Protein AF-A0A367LVK3-F1 (afdb_monomer_lite)

Foldseek 3Di:
DKKWKKWWFDLVCLVLDDDWDFDPDDPPGSAWIWDADPVNIIMIMTDTDDDDDPPDRDDDPVNVVVSLVVVCVVRVVSVVTDTPDMTMDDDDDDPDPDDDDDDD

InterPro domains:
  IPR006076 FAD dependent oxidoreductase [PF01266] (1-93)
  IPR052745 Glycerol 3-phosphate Oxidase/Oxidoreductase [PTHR42720] (1-102)

Sequence (104 aa):
PRKGQFVVFDKAAAALLRHILLPVPNERTKGVVFTRTVFGNLLAGPTAEEQDDREQARVDSDTLQRLIDAAVERIPGLRGMPVTATYAGLRPASEKKEYRIRQV

Structure (mmCIF, N/CA/C/O backbone):
data_AF-A0A367LVK3-F1
#
_entry.id   AF-A0A367LVK3-F1
#
loop_
_atom_site.group_PDB
_atom_site.id
_atom_site.type_symbol
_atom_site.label_atom_id
_atom_site.label_alt_id
_atom_site.label_comp_id
_atom_site.label_asym_id
_atom_site.label_entity_id
_atom_site.label_seq_id
_atom_site.pdbx_PDB_ins_code
_atom_site.Cartn_x
_atom_site.Cartn_y
_atom_site.Cartn_z
_atom_site.occupancy
_atom_site.B_iso_or_equiv
_atom_site.auth_seq_id
_atom_site.auth_comp_id
_atom_site.auth_asym_id
_atom_site.auth_atom_id
_atom_site.pdbx_PDB_model_num
ATOM 1 N N . PRO A 1 1 ? 12.671 -4.520 -11.438 1.00 91.94 1 PRO A N 1
ATOM 2 C CA . PRO A 1 1 ? 11.193 -4.354 -11.466 1.00 91.94 1 PRO A CA 1
ATOM 3 C C . PRO A 1 1 ? 10.748 -3.441 -10.329 1.00 91.94 1 PRO A C 1
ATOM 5 O O . PRO A 1 1 ? 11.471 -3.326 -9.344 1.00 91.94 1 PRO A O 1
ATOM 8 N N . ARG A 1 2 ? 9.560 -2.834 -10.435 1.00 92.19 2 ARG A N 1
ATOM 9 C CA . ARG A 1 2 ? 9.089 -1.919 -9.389 1.00 92.19 2 ARG A CA 1
ATOM 10 C C . ARG A 1 2 ? 8.212 -2.665 -8.388 1.00 92.19 2 ARG A C 1
ATOM 12 O O . ARG A 1 2 ? 7.094 -3.066 -8.728 1.00 92.19 2 ARG A O 1
ATOM 19 N N . LYS A 1 3 ? 8.722 -2.864 -7.173 1.00 95.38 3 LYS A N 1
ATOM 20 C CA . LYS A 1 3 ? 8.017 -3.494 -6.052 1.00 95.38 3 LYS A CA 1
ATOM 21 C C . LYS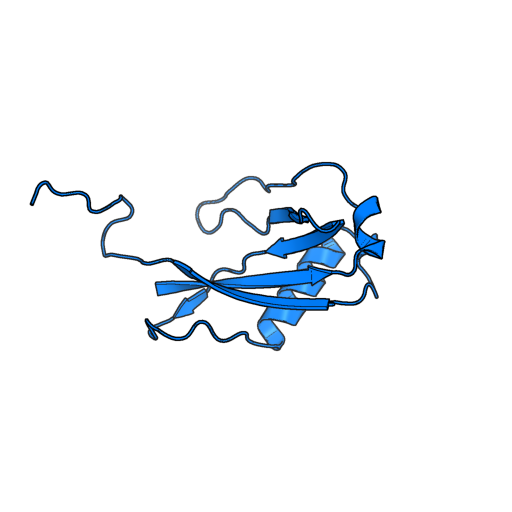 A 1 3 ? 7.057 -2.492 -5.409 1.00 95.38 3 LYS A C 1
ATOM 23 O O . LYS A 1 3 ? 7.368 -1.309 -5.261 1.00 95.38 3 LYS A O 1
ATOM 28 N N . GLY A 1 4 ? 5.878 -2.975 -5.034 1.00 96.44 4 GLY A N 1
ATOM 29 C CA . GLY A 1 4 ? 4.926 -2.234 -4.220 1.00 96.44 4 GLY A CA 1
ATOM 30 C C . GLY A 1 4 ? 4.368 -3.097 -3.098 1.00 96.44 4 GLY A C 1
ATOM 31 O O . GLY A 1 4 ? 3.753 -4.125 -3.374 1.00 96.44 4 GLY A O 1
ATOM 32 N N . GLN A 1 5 ? 4.576 -2.670 -1.855 1.00 98.12 5 GLN A N 1
ATOM 33 C CA . GLN A 1 5 ? 4.079 -3.326 -0.646 1.00 98.12 5 GLN A CA 1
ATOM 34 C C . GLN A 1 5 ? 2.762 -2.702 -0.186 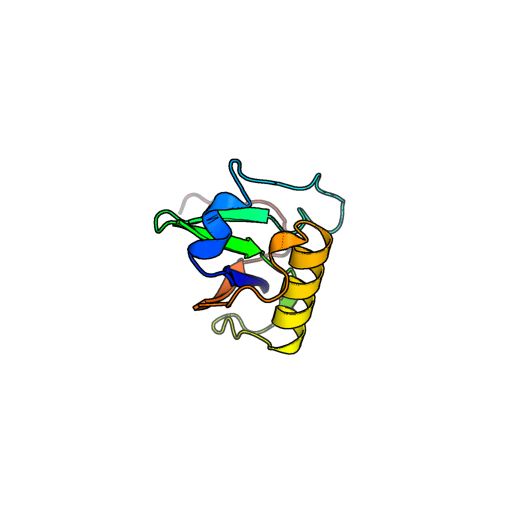1.00 98.12 5 GLN A C 1
ATOM 36 O O . GLN A 1 5 ? 2.543 -1.504 -0.360 1.00 98.12 5 GLN A O 1
ATOM 41 N N . PHE A 1 6 ? 1.908 -3.511 0.426 1.00 98.44 6 PHE A N 1
ATOM 42 C CA . PHE A 1 6 ? 0.572 -3.149 0.873 1.00 98.44 6 PHE A CA 1
ATOM 43 C C . PHE A 1 6 ? 0.336 -3.591 2.315 1.00 98.44 6 PHE A C 1
ATOM 45 O O . PHE A 1 6 ? 0.839 -4.628 2.755 1.00 98.44 6 PHE A O 1
ATOM 52 N N . VAL A 1 7 ? -0.497 -2.821 3.009 1.00 98.50 7 VAL A N 1
ATOM 53 C CA . VAL A 1 7 ? -0.978 -3.100 4.363 1.00 98.50 7 VAL A CA 1
ATOM 54 C C . VAL A 1 7 ? -2.497 -3.216 4.329 1.00 98.50 7 VAL A C 1
ATOM 56 O O . VAL A 1 7 ? -3.181 -2.358 3.768 1.00 98.50 7 VAL A O 1
ATOM 59 N N . VAL A 1 8 ? -3.023 -4.276 4.939 1.00 98.50 8 VAL A N 1
ATOM 60 C CA . VAL A 1 8 ? -4.458 -4.515 5.104 1.00 98.50 8 VAL A CA 1
ATOM 61 C C . VAL A 1 8 ? -4.799 -4.367 6.580 1.00 98.50 8 VAL A C 1
ATOM 63 O O . VAL A 1 8 ? -4.431 -5.211 7.395 1.00 98.50 8 VAL A O 1
ATOM 66 N N . PHE A 1 9 ? -5.498 -3.291 6.922 1.00 98.62 9 PHE A N 1
ATOM 67 C CA . PHE A 1 9 ? -6.029 -3.064 8.261 1.00 98.62 9 PHE A CA 1
ATOM 68 C C . PHE A 1 9 ? -7.281 -3.911 8.508 1.00 98.62 9 PHE A C 1
ATOM 70 O O . PHE A 1 9 ? -7.983 -4.310 7.572 1.00 98.62 9 PHE A O 1
ATOM 77 N N . ASP A 1 10 ? -7.574 -4.163 9.779 1.00 98.31 10 ASP A N 1
ATOM 78 C CA . ASP A 1 10 ? -8.753 -4.902 10.214 1.00 98.31 10 ASP A CA 1
ATOM 79 C C . ASP A 1 10 ? -10.069 -4.304 9.679 1.00 98.31 10 ASP A C 1
ATOM 81 O O . ASP A 1 10 ? -10.159 -3.124 9.327 1.00 98.31 10 ASP A O 1
ATOM 85 N N . LYS A 1 11 ? -11.122 -5.124 9.620 1.00 97.75 11 LYS A N 1
ATOM 86 C CA . LYS A 1 11 ? -12.457 -4.705 9.170 1.00 97.75 11 LYS A CA 1
ATOM 87 C C . LYS A 1 11 ? -13.060 -3.601 10.040 1.00 97.75 11 LYS A C 1
ATOM 89 O O . LYS A 1 11 ? -13.866 -2.821 9.540 1.00 97.75 11 LYS A O 1
ATOM 94 N N . ALA A 1 12 ? -12.644 -3.467 11.300 1.00 97.50 12 ALA A N 1
ATOM 95 C CA . ALA A 1 12 ? -13.012 -2.329 12.142 1.00 97.50 12 ALA A CA 1
ATOM 96 C C . ALA A 1 12 ? -12.623 -0.972 11.514 1.00 97.50 12 ALA A C 1
ATOM 98 O O . ALA A 1 12 ? -13.294 0.036 11.739 1.00 97.50 12 ALA A O 1
ATOM 99 N N . ALA A 1 13 ? -11.605 -0.942 10.645 1.00 97.62 13 ALA A N 1
ATOM 100 C CA . ALA A 1 13 ? -11.189 0.250 9.911 1.00 97.62 13 ALA A CA 1
ATOM 101 C C . ALA A 1 13 ? -12.137 0.646 8.765 1.00 97.62 13 ALA A C 1
ATOM 103 O O . ALA A 1 13 ? -12.030 1.754 8.241 1.00 97.62 13 ALA A O 1
ATOM 104 N N . ALA A 1 14 ? -13.067 -0.224 8.349 1.00 95.75 14 ALA A N 1
ATOM 105 C CA . ALA A 1 14 ? -13.920 -0.004 7.176 1.00 95.75 14 ALA A CA 1
ATOM 106 C C . ALA A 1 14 ? -14.744 1.284 7.252 1.00 95.75 14 ALA A C 1
ATOM 108 O O . ALA A 1 14 ? -15.028 1.913 6.231 1.00 95.75 14 ALA A O 1
ATOM 109 N N . ALA A 1 15 ? -15.161 1.663 8.462 1.00 96.19 15 ALA A N 1
ATOM 110 C CA . ALA A 1 15 ? -15.979 2.846 8.696 1.00 96.19 15 ALA A CA 1
ATOM 111 C C . ALA A 1 15 ? -15.204 4.157 8.483 1.00 96.19 15 ALA A C 1
ATOM 113 O O . ALA A 1 15 ? -15.822 5.190 8.229 1.00 96.19 15 ALA A O 1
ATOM 114 N N . LEU A 1 16 ? -13.866 4.113 8.531 1.00 96.75 16 LEU A N 1
ATOM 115 C CA . LEU A 1 16 ? -12.998 5.279 8.351 1.00 96.75 16 LEU A CA 1
ATOM 116 C C . LEU A 1 16 ? -12.950 5.765 6.898 1.00 96.75 16 LEU A C 1
ATOM 118 O O . LEU A 1 16 ? -12.491 6.875 6.641 1.00 96.75 16 LEU A O 1
ATOM 122 N N . LEU A 1 17 ? -13.412 4.949 5.942 1.00 94.06 17 LEU A N 1
ATOM 123 C CA . LEU A 1 17 ? -13.326 5.264 4.525 1.00 94.06 17 LEU A CA 1
ATOM 124 C C . LEU A 1 17 ? -14.581 4.847 3.752 1.00 94.06 17 LEU A C 1
ATOM 126 O O . LEU A 1 17 ? -14.946 3.674 3.701 1.00 94.06 17 LEU A O 1
ATOM 130 N N . ARG A 1 18 ? -15.230 5.814 3.090 1.00 93.06 18 ARG A N 1
ATOM 131 C CA . ARG A 1 18 ? -16.423 5.572 2.252 1.00 93.06 18 ARG A CA 1
ATOM 132 C C . ARG A 1 18 ? -16.123 5.501 0.755 1.00 93.06 18 ARG A C 1
ATOM 134 O O . ARG A 1 18 ? -16.846 4.816 0.035 1.00 93.06 18 ARG A O 1
ATOM 141 N N . HIS A 1 19 ? -15.054 6.156 0.311 1.00 95.19 19 HIS A N 1
ATOM 142 C CA . HIS A 1 19 ? -14.654 6.264 -1.092 1.00 95.19 19 HIS A CA 1
ATOM 143 C C . HIS A 1 19 ? -13.190 5.878 -1.264 1.00 95.19 19 HIS A C 1
ATOM 145 O O . HIS A 1 19 ? -12.409 5.967 -0.322 1.00 95.19 19 HIS A O 1
ATOM 151 N N . ILE A 1 20 ? -12.810 5.478 -2.474 1.00 96.06 20 ILE A N 1
ATOM 152 C CA . ILE A 1 20 ? -11.401 5.272 -2.804 1.00 96.06 20 ILE A CA 1
ATOM 153 C C . ILE A 1 20 ? -10.704 6.633 -2.789 1.00 96.06 20 ILE A C 1
ATOM 155 O O . ILE A 1 20 ? -11.152 7.557 -3.466 1.00 96.06 20 ILE A O 1
ATOM 159 N N . LEU A 1 21 ? -9.608 6.753 -2.041 1.00 93.81 21 LEU A N 1
ATOM 160 C CA . LEU A 1 21 ? -8.772 7.950 -2.047 1.00 93.81 21 LEU A CA 1
ATOM 161 C C . LEU A 1 21 ? -7.542 7.684 -2.903 1.00 93.81 21 LEU A C 1
ATOM 163 O O . LEU A 1 21 ? -6.681 6.880 -2.537 1.00 93.81 21 LEU A O 1
ATOM 167 N N . LEU A 1 22 ? -7.469 8.375 -4.038 1.00 92.94 22 LEU A N 1
ATOM 168 C CA . LEU A 1 22 ? -6.266 8.459 -4.854 1.00 92.94 22 LEU A CA 1
ATOM 169 C C . LEU A 1 22 ? -5.675 9.858 -4.680 1.00 92.94 22 LEU A C 1
ATOM 171 O O . LEU A 1 22 ? -6.335 10.835 -5.041 1.00 92.94 22 LEU A O 1
ATOM 175 N N . PRO A 1 23 ? -4.459 9.984 -4.131 1.00 86.25 23 PRO A N 1
ATOM 176 C CA . PRO A 1 23 ? -3.799 11.274 -4.073 1.00 86.25 23 PRO A CA 1
ATOM 177 C C . PRO A 1 23 ? -3.442 11.753 -5.484 1.00 86.25 23 PRO A C 1
ATOM 179 O O . PRO A 1 23 ? -3.266 10.959 -6.413 1.00 86.25 23 PRO A O 1
ATOM 182 N N . VAL A 1 24 ? -3.331 13.072 -5.638 1.00 87.12 24 VAL A N 1
ATOM 183 C CA . VAL A 1 24 ? -2.919 13.679 -6.906 1.00 87.12 24 VAL A CA 1
ATOM 184 C C . VAL A 1 24 ? -1.504 13.188 -7.240 1.00 87.12 24 VAL A C 1
ATOM 186 O O . VAL A 1 24 ? -0.604 13.328 -6.406 1.00 87.12 24 VAL A O 1
ATOM 189 N N . PRO A 1 25 ? -1.288 12.584 -8.421 1.00 81.75 25 PRO A N 1
ATOM 190 C CA . PRO A 1 25 ? 0.023 12.082 -8.796 1.00 81.75 25 PRO A CA 1
ATOM 191 C C . PRO A 1 25 ? 1.018 13.232 -8.962 1.00 81.75 25 PRO A C 1
ATOM 193 O O . PRO A 1 25 ? 0.673 14.302 -9.457 1.00 81.75 25 PRO A O 1
ATOM 196 N N . ASN A 1 26 ? 2.272 12.981 -8.599 1.00 78.88 26 ASN A N 1
ATOM 197 C CA . ASN A 1 26 ? 3.404 13.831 -8.959 1.00 78.88 26 ASN A CA 1
ATOM 198 C C . ASN A 1 26 ? 4.362 13.066 -9.886 1.00 78.88 26 ASN A C 1
ATOM 200 O O . ASN A 1 26 ? 4.149 11.888 -10.185 1.00 78.88 26 ASN A O 1
ATOM 204 N N . GLU A 1 27 ? 5.436 13.721 -10.332 1.00 70.50 27 GLU A N 1
ATOM 205 C CA . GLU A 1 27 ? 6.413 13.130 -11.259 1.00 70.50 27 GLU A CA 1
ATOM 206 C C . GLU A 1 27 ? 7.033 11.814 -10.757 1.00 70.50 27 GLU A C 1
ATOM 208 O O . GLU A 1 27 ? 7.427 10.965 -11.557 1.00 70.50 27 GLU A O 1
ATOM 213 N N . ARG A 1 28 ? 7.115 11.622 -9.433 1.00 66.25 28 ARG A N 1
ATOM 214 C CA . ARG A 1 28 ? 7.787 10.476 -8.802 1.00 66.25 28 ARG A CA 1
ATOM 215 C C . ARG A 1 28 ? 6.821 9.339 -8.462 1.00 66.25 28 ARG A C 1
ATOM 217 O O . ARG A 1 28 ? 7.183 8.158 -8.553 1.00 66.25 28 ARG A O 1
ATOM 224 N N . THR A 1 29 ? 5.595 9.658 -8.050 1.00 70.31 29 THR A N 1
ATOM 225 C CA . THR A 1 29 ? 4.636 8.663 -7.562 1.00 70.31 29 THR A CA 1
ATOM 226 C C . THR A 1 29 ? 3.178 9.084 -7.743 1.00 70.31 29 THR A C 1
ATOM 228 O O . THR A 1 29 ? 2.823 10.254 -7.635 1.00 70.31 29 THR A O 1
ATOM 231 N N . LYS A 1 30 ? 2.310 8.084 -7.949 1.00 73.62 30 LYS A N 1
ATOM 232 C CA . LYS A 1 30 ? 0.851 8.234 -7.839 1.00 73.62 30 LYS A CA 1
ATOM 233 C C . LYS A 1 30 ? 0.368 8.287 -6.381 1.00 73.62 30 LYS A C 1
ATOM 235 O O . LYS A 1 30 ? -0.820 8.449 -6.159 1.00 73.62 30 LYS A O 1
ATOM 240 N N . GLY A 1 31 ? 1.281 8.140 -5.416 1.00 84.44 31 GLY A N 1
ATOM 241 C CA . GLY A 1 31 ? 1.020 8.122 -3.979 1.00 84.44 31 GLY A CA 1
ATOM 242 C C . GLY A 1 31 ? 0.379 6.826 -3.474 1.00 84.44 31 GLY A C 1
ATOM 243 O O . GLY A 1 31 ? 0.206 5.860 -4.218 1.00 84.44 31 GLY A O 1
ATOM 244 N N . VAL A 1 32 ? 0.073 6.812 -2.175 1.00 92.69 32 VAL A N 1
ATOM 245 C CA . VAL A 1 32 ? -0.585 5.694 -1.486 1.00 92.69 32 VAL A CA 1
ATOM 246 C C . VAL A 1 32 ? -2.087 5.785 -1.728 1.00 92.69 32 VAL A C 1
ATOM 248 O O . VAL A 1 32 ? -2.704 6.795 -1.396 1.00 92.69 32 VAL A O 1
ATOM 251 N N . VAL A 1 33 ? -2.668 4.733 -2.301 1.00 95.38 33 VAL A N 1
ATOM 252 C CA . VAL A 1 33 ? -4.116 4.593 -2.461 1.00 95.38 33 VAL A CA 1
ATOM 253 C C . VAL A 1 33 ? -4.700 4.020 -1.177 1.00 95.38 33 VAL A C 1
ATOM 255 O O . VAL A 1 33 ? -4.147 3.082 -0.597 1.00 95.38 33 VAL A O 1
ATOM 258 N N . PHE A 1 34 ? -5.845 4.560 -0.768 1.00 97.25 34 PHE A N 1
ATOM 259 C CA . PHE A 1 34 ? -6.654 4.018 0.319 1.00 97.25 34 PHE A CA 1
ATOM 260 C C . PHE A 1 34 ? -7.974 3.527 -0.252 1.00 97.25 34 PHE A C 1
ATOM 262 O O . PHE A 1 34 ? -8.659 4.256 -0.970 1.00 97.25 34 PHE A O 1
ATOM 269 N N . THR A 1 35 ? -8.338 2.285 0.042 1.00 97.69 35 THR A N 1
ATOM 270 C CA . THR A 1 35 ? -9.589 1.700 -0.447 1.00 97.69 35 THR A CA 1
ATOM 271 C C . THR A 1 35 ? -10.120 0.654 0.515 1.00 97.69 35 THR A C 1
ATOM 273 O O . THR A 1 35 ? -9.376 0.114 1.329 1.00 97.69 35 THR A O 1
ATOM 276 N N . ARG A 1 36 ? -11.404 0.322 0.391 1.00 97.56 36 ARG A N 1
ATOM 277 C CA . ARG A 1 36 ? -11.949 -0.877 1.024 1.00 97.56 36 ARG A CA 1
ATOM 278 C C . ARG A 1 36 ? -11.749 -2.082 0.118 1.00 97.56 36 ARG A C 1
ATOM 280 O O . ARG A 1 36 ? -11.957 -1.994 -1.091 1.00 97.56 36 ARG A O 1
ATOM 287 N N . THR A 1 37 ? -11.359 -3.206 0.702 1.00 96.50 37 THR A N 1
ATOM 288 C CA . THR A 1 37 ? -11.386 -4.491 0.001 1.00 96.50 37 THR A CA 1
ATOM 289 C C . THR A 1 37 ? -12.826 -4.994 -0.098 1.00 96.50 37 THR A C 1
ATOM 291 O O . THR A 1 37 ? -13.704 -4.563 0.652 1.00 96.50 37 THR A O 1
ATOM 294 N N . VAL A 1 38 ? -13.071 -5.965 -0.981 1.00 96.19 38 VAL A N 1
ATOM 295 C CA . VAL A 1 38 ? -14.380 -6.638 -1.093 1.00 96.19 38 VAL A CA 1
ATOM 296 C C . VAL A 1 38 ? -14.807 -7.350 0.198 1.00 96.19 38 VAL A C 1
ATOM 298 O O . VAL A 1 38 ? -15.991 -7.577 0.410 1.00 96.19 38 VAL A O 1
ATOM 301 N N . PHE A 1 39 ? -13.858 -7.661 1.088 1.00 95.94 39 PHE A N 1
ATOM 302 C CA . PHE A 1 39 ? -14.111 -8.299 2.384 1.00 95.94 39 PHE A CA 1
ATOM 303 C C . PHE A 1 39 ? -14.350 -7.302 3.527 1.00 95.94 39 PHE A C 1
ATOM 305 O O . PHE A 1 39 ? -14.562 -7.722 4.667 1.00 95.94 39 PHE A O 1
ATOM 312 N N . GLY A 1 40 ? -14.314 -5.998 3.236 1.00 95.31 40 GLY A N 1
ATOM 313 C CA . GLY A 1 40 ? -14.548 -4.935 4.209 1.00 95.31 40 GLY A CA 1
ATOM 314 C C . GLY A 1 40 ? -13.312 -4.500 4.994 1.00 95.31 40 GLY A C 1
ATOM 315 O O . GLY A 1 40 ? -13.458 -3.771 5.958 1.00 95.31 40 GLY A O 1
ATOM 316 N N . ASN A 1 41 ? -12.099 -4.903 4.619 1.00 98.12 41 ASN A N 1
ATOM 317 C CA . ASN A 1 41 ? -10.873 -4.356 5.214 1.00 98.12 41 ASN A CA 1
ATOM 318 C C . ASN A 1 41 ? -10.537 -2.986 4.616 1.00 98.12 41 ASN A C 1
ATOM 320 O O . ASN A 1 41 ? -10.958 -2.688 3.497 1.00 98.12 41 ASN A O 1
ATOM 324 N N . LEU A 1 42 ? -9.714 -2.190 5.302 1.00 98.31 42 LEU A N 1
ATOM 325 C CA . LEU A 1 42 ? -9.089 -1.007 4.703 1.00 98.31 42 LEU A CA 1
ATOM 326 C C . LEU A 1 42 ? -7.693 -1.373 4.187 1.00 98.31 42 LEU A C 1
ATOM 328 O O . LEU A 1 42 ? -6.836 -1.823 4.938 1.00 98.31 42 LEU A O 1
ATOM 332 N N . LEU A 1 43 ? -7.470 -1.182 2.892 1.00 98.31 43 LEU A N 1
ATOM 333 C CA . LEU A 1 43 ? -6.195 -1.384 2.212 1.00 98.31 43 LEU A CA 1
ATOM 334 C C . LEU A 1 43 ? -5.481 -0.040 2.053 1.00 98.31 43 LEU A C 1
ATOM 336 O O . LEU A 1 43 ? -6.078 0.915 1.549 1.00 98.31 43 LEU A O 1
ATOM 340 N N . ALA A 1 44 ? -4.201 0.002 2.416 1.00 98.00 44 ALA A N 1
ATOM 341 C CA . ALA A 1 44 ? -3.295 1.105 2.125 1.00 98.00 44 ALA A CA 1
ATOM 342 C C . ALA A 1 44 ? -2.115 0.607 1.281 1.00 98.00 44 ALA A C 1
ATOM 344 O O . ALA A 1 44 ? -1.472 -0.393 1.611 1.00 98.00 44 ALA A O 1
ATOM 345 N N . GLY A 1 45 ? -1.820 1.308 0.189 1.00 96.88 45 GLY A N 1
ATOM 346 C CA . GLY A 1 45 ? -0.643 1.042 -0.632 1.00 96.88 45 GLY A CA 1
ATOM 347 C C . GLY A 1 45 ? -0.815 1.436 -2.101 1.00 96.88 45 GLY A C 1
ATOM 348 O O . GLY A 1 45 ? -1.818 2.037 -2.478 1.00 96.88 45 GLY A O 1
ATOM 349 N N . PRO A 1 46 ? 0.148 1.086 -2.962 1.00 96.38 46 PRO A N 1
ATOM 350 C CA . PRO A 1 46 ? 1.407 0.449 -2.600 1.00 96.38 46 PRO A CA 1
ATOM 351 C C . PRO A 1 46 ? 2.501 1.441 -2.189 1.00 96.38 46 PRO A C 1
ATOM 353 O O . PRO A 1 46 ? 2.403 2.640 -2.454 1.00 96.38 46 PRO A O 1
ATOM 356 N N . THR A 1 47 ? 3.595 0.913 -1.635 1.00 94.81 47 THR A N 1
ATOM 357 C CA . THR A 1 47 ? 4.915 1.563 -1.700 1.00 94.81 47 THR A CA 1
ATOM 358 C C . THR A 1 47 ? 5.460 1.581 -3.134 1.00 94.81 47 THR A C 1
ATOM 360 O O . THR A 1 47 ? 4.835 1.092 -4.083 1.00 94.81 47 THR A O 1
ATOM 363 N N . ALA A 1 48 ? 6.626 2.192 -3.323 1.00 91.00 48 ALA A N 1
ATOM 364 C CA . ALA A 1 48 ? 7.287 2.239 -4.615 1.00 91.00 48 ALA A CA 1
ATOM 365 C C . ALA A 1 48 ? 8.797 2.089 -4.437 1.00 91.00 48 ALA A C 1
ATOM 367 O O . ALA A 1 48 ? 9.485 3.063 -4.144 1.00 91.00 48 ALA A O 1
ATOM 368 N N . GLU A 1 49 ? 9.289 0.873 -4.637 1.00 91.31 49 GLU A N 1
ATOM 369 C CA . GLU A 1 49 ? 10.697 0.513 -4.478 1.00 91.31 49 GLU A CA 1
ATOM 370 C C . GLU A 1 49 ? 11.211 -0.109 -5.778 1.00 91.31 49 GLU A C 1
ATOM 372 O O . GLU A 1 49 ? 10.512 -0.906 -6.409 1.00 91.31 49 GLU A O 1
ATOM 377 N N . GLU A 1 50 ? 12.425 0.245 -6.187 1.00 89.94 50 GLU A N 1
ATOM 378 C CA . GLU A 1 50 ? 13.124 -0.490 -7.242 1.00 89.94 50 GLU A CA 1
ATOM 379 C C . GLU A 1 50 ? 13.798 -1.720 -6.626 1.00 89.94 50 GLU A C 1
ATOM 381 O O . GLU A 1 50 ? 14.344 -1.648 -5.526 1.00 89.94 50 GLU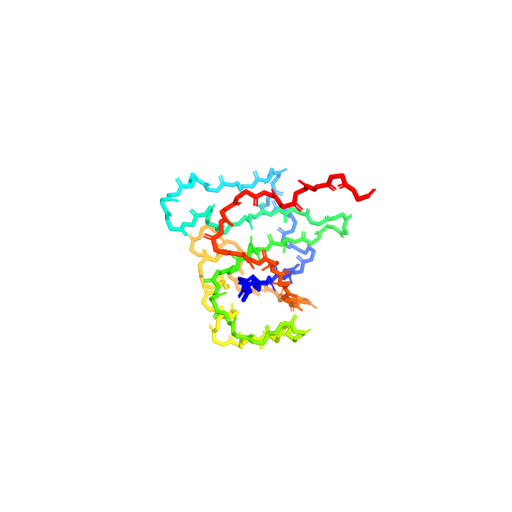 A O 1
ATOM 386 N N . GLN A 1 51 ? 13.740 -2.852 -7.323 1.00 89.88 51 GLN A N 1
ATOM 387 C CA . GLN A 1 51 ? 14.473 -4.058 -6.947 1.00 89.88 51 GLN A CA 1
ATOM 388 C C . GLN A 1 51 ? 14.989 -4.801 -8.178 1.00 89.88 51 GLN A C 1
ATOM 390 O O . GLN A 1 51 ? 14.381 -4.717 -9.252 1.00 89.88 51 GLN A O 1
ATOM 395 N N . ASP A 1 52 ? 16.046 -5.589 -7.989 1.00 91.56 52 ASP A N 1
ATOM 396 C CA . ASP A 1 52 ? 16.658 -6.391 -9.053 1.00 91.56 52 ASP A CA 1
ATOM 397 C C . ASP A 1 52 ? 16.004 -7.769 -9.211 1.00 91.56 52 ASP A C 1
ATOM 399 O O . ASP A 1 52 ? 15.828 -8.240 -10.336 1.00 91.56 52 ASP A O 1
ATOM 403 N N . ASP A 1 53 ? 15.579 -8.392 -8.103 1.00 93.38 53 ASP A N 1
ATOM 404 C CA . ASP A 1 53 ? 14.927 -9.706 -8.118 1.00 93.38 53 ASP A CA 1
ATOM 405 C C . ASP A 1 53 ? 13.622 -9.648 -8.933 1.00 93.38 53 ASP A C 1
ATOM 407 O O . ASP A 1 53 ? 12.763 -8.777 -8.742 1.00 93.38 53 ASP A O 1
ATOM 411 N N . ARG A 1 54 ? 13.485 -10.572 -9.884 1.00 93.75 54 ARG A N 1
ATOM 412 C CA . ARG A 1 54 ? 12.356 -10.632 -10.818 1.00 93.75 54 ARG A CA 1
ATOM 413 C C . ARG A 1 54 ? 11.250 -11.579 -10.381 1.00 93.75 54 ARG A C 1
ATOM 415 O O . ARG A 1 54 ? 10.162 -11.503 -10.947 1.00 93.75 54 ARG A O 1
ATOM 422 N N . GLU A 1 55 ? 11.516 -12.432 -9.405 1.00 94.50 55 GLU A N 1
ATOM 423 C CA . GLU A 1 55 ? 10.642 -13.531 -9.011 1.00 94.50 55 GLU A CA 1
ATOM 424 C C . GLU A 1 55 ? 10.078 -13.328 -7.606 1.00 94.50 55 GLU A C 1
ATOM 426 O O . GLU A 1 55 ? 8.925 -13.674 -7.353 1.00 94.50 55 GLU A O 1
ATOM 431 N N . GLN A 1 56 ? 10.845 -12.718 -6.696 1.00 95.06 56 GLN A N 1
ATOM 432 C CA . GLN A 1 56 ? 10.440 -12.603 -5.296 1.00 95.06 56 GLN A CA 1
ATOM 433 C C . GLN A 1 56 ? 10.018 -11.183 -4.910 1.00 95.06 56 GLN A C 1
ATOM 435 O O . GLN A 1 56 ? 10.811 -10.243 -4.885 1.00 95.06 56 GLN A O 1
ATOM 440 N N . ALA A 1 57 ? 8.751 -11.039 -4.522 1.00 95.56 57 ALA A N 1
ATOM 441 C CA . ALA A 1 57 ? 8.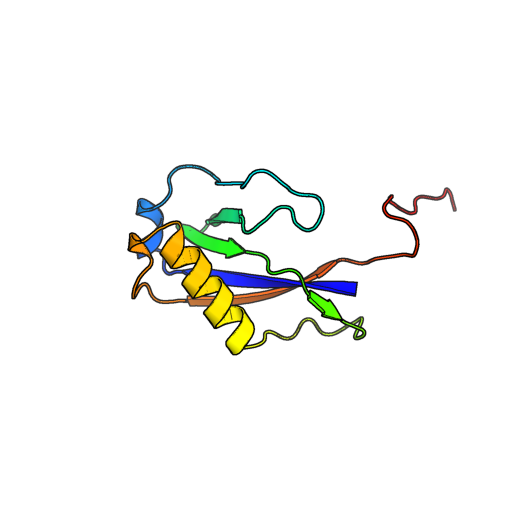195 -9.821 -3.942 1.00 95.56 57 ALA A CA 1
ATOM 442 C C . ALA A 1 57 ? 8.174 -9.925 -2.407 1.00 95.56 57 ALA A C 1
ATOM 444 O O . ALA A 1 57 ? 7.121 -10.128 -1.802 1.00 95.56 57 ALA A O 1
ATOM 445 N N . ARG A 1 58 ? 9.341 -9.839 -1.759 1.00 96.06 58 ARG A N 1
ATOM 446 C CA . ARG A 1 58 ? 9.408 -9.901 -0.289 1.00 96.06 58 ARG A CA 1
ATOM 447 C C . ARG A 1 58 ? 8.915 -8.597 0.333 1.00 96.06 58 ARG A C 1
ATOM 449 O O . ARG A 1 58 ? 9.222 -7.511 -0.163 1.00 96.06 58 ARG A O 1
ATOM 456 N N . VAL A 1 59 ? 8.171 -8.718 1.428 1.00 97.50 59 VAL A N 1
ATOM 457 C CA . VAL A 1 59 ? 7.817 -7.576 2.273 1.00 97.50 59 VAL A CA 1
ATOM 458 C C . VAL A 1 59 ? 8.980 -7.222 3.198 1.00 97.50 59 VAL A C 1
ATOM 460 O O . VAL A 1 59 ? 9.688 -8.104 3.677 1.00 97.50 59 VAL A O 1
ATOM 463 N N . ASP A 1 60 ? 9.149 -5.930 3.446 1.00 97.00 60 ASP A N 1
ATOM 464 C CA . ASP A 1 60 ? 10.117 -5.360 4.381 1.00 97.00 60 ASP A CA 1
ATOM 465 C C . ASP A 1 60 ? 9.392 -4.644 5.530 1.00 97.00 60 ASP A C 1
ATOM 467 O O . ASP A 1 60 ? 8.547 -3.778 5.277 1.00 97.00 60 ASP A O 1
ATOM 471 N N . SER A 1 61 ? 9.711 -5.009 6.774 1.00 97.25 61 SER A N 1
ATOM 472 C CA . SER A 1 61 ? 9.016 -4.531 7.978 1.00 97.25 61 SER A CA 1
ATOM 473 C C . SER A 1 61 ? 9.146 -3.023 8.178 1.00 97.25 61 SER A C 1
ATOM 475 O O . SER A 1 61 ? 8.145 -2.363 8.448 1.00 97.25 61 SER A O 1
ATOM 477 N N . ASP A 1 62 ? 10.336 -2.455 7.975 1.00 97.81 62 ASP A N 1
ATOM 478 C CA . ASP A 1 62 ? 10.563 -1.016 8.152 1.00 97.81 62 ASP A CA 1
ATOM 479 C C . ASP A 1 62 ? 9.790 -0.206 7.108 1.00 97.81 62 ASP A C 1
ATOM 481 O O . ASP A 1 62 ? 9.208 0.844 7.391 1.00 97.81 62 ASP A O 1
ATOM 485 N N . THR A 1 63 ? 9.739 -0.714 5.879 1.00 97.00 63 THR A N 1
ATOM 486 C CA . THR A 1 63 ? 8.946 -0.133 4.798 1.00 97.00 63 THR A CA 1
ATOM 487 C C . THR A 1 63 ? 7.448 -0.224 5.073 1.00 97.00 63 THR A C 1
ATOM 489 O O . THR A 1 63 ? 6.725 0.743 4.820 1.00 97.00 63 THR A O 1
ATOM 492 N N . LEU A 1 64 ? 6.969 -1.349 5.611 1.00 98.12 64 LEU A N 1
ATOM 493 C CA . LEU A 1 64 ? 5.576 -1.489 6.035 1.00 98.12 64 LEU A CA 1
ATOM 494 C C . LEU A 1 64 ? 5.242 -0.527 7.178 1.00 98.12 64 LEU A C 1
ATOM 496 O O . LEU A 1 64 ? 4.187 0.100 7.130 1.00 98.12 64 LEU A O 1
ATOM 500 N N . GLN A 1 65 ? 6.140 -0.346 8.148 1.00 98.12 65 GLN A N 1
ATOM 501 C CA . GLN A 1 65 ? 5.933 0.602 9.240 1.00 98.12 65 GLN A CA 1
ATOM 502 C C . GLN A 1 65 ? 5.834 2.040 8.718 1.00 98.12 65 GLN A C 1
ATOM 504 O O . GLN A 1 65 ? 4.871 2.731 9.032 1.00 98.12 65 GLN A O 1
ATOM 509 N N . ARG A 1 66 ? 6.730 2.460 7.812 1.00 97.31 66 ARG A N 1
ATOM 510 C CA . ARG A 1 66 ? 6.625 3.778 7.155 1.00 97.31 66 ARG A CA 1
ATOM 511 C C . ARG A 1 66 ? 5.315 3.952 6.383 1.00 97.31 66 ARG A C 1
ATOM 513 O O . ARG A 1 66 ? 4.757 5.048 6.357 1.00 97.31 66 ARG A O 1
ATOM 520 N N . LEU A 1 67 ? 4.818 2.890 5.743 1.00 97.56 67 LEU A N 1
ATOM 521 C CA . LEU A 1 67 ? 3.523 2.912 5.061 1.00 97.56 67 LEU A CA 1
ATOM 522 C C . LEU A 1 67 ? 2.361 3.060 6.057 1.00 97.56 67 LEU A C 1
ATOM 524 O O . LEU A 1 67 ? 1.432 3.819 5.783 1.00 97.56 67 LEU A O 1
ATOM 528 N N . ILE A 1 68 ? 2.419 2.381 7.207 1.00 98.19 68 ILE A N 1
ATOM 529 C CA . ILE A 1 68 ? 1.442 2.527 8.296 1.00 98.19 68 ILE A CA 1
ATOM 530 C C . ILE A 1 68 ? 1.469 3.954 8.842 1.00 98.19 68 ILE A C 1
ATOM 532 O O . ILE A 1 68 ? 0.416 4.579 8.942 1.00 98.19 68 ILE A O 1
ATOM 536 N N . ASP A 1 69 ? 2.646 4.504 9.126 1.00 97.56 69 ASP A N 1
ATOM 537 C CA . ASP A 1 69 ? 2.787 5.858 9.664 1.00 97.56 69 ASP A CA 1
ATOM 538 C C . ASP A 1 69 ? 2.221 6.898 8.686 1.00 97.56 69 ASP A C 1
ATOM 540 O O . ASP A 1 69 ? 1.427 7.760 9.069 1.00 97.56 69 ASP A O 1
ATOM 544 N N . ALA A 1 70 ? 2.528 6.756 7.392 1.00 95.06 70 ALA A N 1
ATOM 545 C CA . ALA A 1 70 ? 1.961 7.591 6.335 1.00 95.06 70 ALA A CA 1
ATOM 546 C C . ALA A 1 70 ? 0.434 7.427 6.200 1.00 95.06 70 ALA A C 1
ATOM 548 O O . ALA A 1 70 ? -0.273 8.388 5.874 1.00 95.06 70 ALA A O 1
ATOM 549 N N . ALA A 1 71 ? -0.096 6.224 6.432 1.00 96.38 71 ALA A N 1
ATOM 550 C CA . ALA A 1 71 ? -1.532 5.977 6.452 1.00 96.38 71 ALA A CA 1
ATOM 551 C C . ALA A 1 71 ? -2.203 6.672 7.644 1.00 96.38 71 ALA A C 1
ATOM 553 O O . ALA A 1 71 ? -3.223 7.334 7.462 1.00 96.38 71 ALA A O 1
ATOM 554 N N . VAL A 1 72 ? -1.607 6.584 8.836 1.00 97.56 72 VAL A N 1
ATOM 555 C CA . VAL A 1 72 ? -2.091 7.231 10.065 1.00 97.56 72 VAL A CA 1
ATOM 556 C C . VAL A 1 72 ? -2.035 8.754 9.960 1.00 97.56 72 VAL A C 1
ATOM 558 O O . VAL A 1 72 ? -2.946 9.428 10.429 1.00 97.56 72 VAL A O 1
ATOM 561 N N . GLU A 1 73 ? -1.015 9.316 9.317 1.00 95.50 73 GLU A N 1
ATOM 562 C CA . GLU A 1 73 ? -0.934 10.757 9.052 1.00 95.50 73 GLU A CA 1
ATOM 563 C C . GLU A 1 73 ? -2.145 11.259 8.238 1.00 95.50 73 GLU A C 1
ATOM 565 O O . GLU A 1 73 ? -2.697 12.319 8.522 1.00 95.50 73 GLU A O 1
ATOM 570 N N . ARG A 1 74 ? -2.590 10.475 7.246 1.00 93.25 74 ARG A N 1
ATOM 571 C CA . ARG A 1 74 ? -3.692 10.835 6.332 1.00 93.25 74 ARG A CA 1
ATOM 572 C C . ARG A 1 74 ? -5.068 10.465 6.876 1.00 93.25 74 ARG A C 1
ATOM 574 O O . ARG A 1 74 ? -6.043 11.161 6.608 1.00 93.25 74 ARG A O 1
ATOM 581 N N . ILE A 1 75 ? -5.153 9.367 7.623 1.00 95.56 75 ILE A N 1
ATOM 582 C CA . ILE A 1 75 ? -6.370 8.861 8.257 1.00 95.56 75 ILE A CA 1
ATOM 583 C C . ILE A 1 75 ? -6.036 8.582 9.734 1.00 95.56 75 ILE A C 1
ATOM 585 O O . ILE A 1 75 ? -5.753 7.438 10.097 1.00 95.56 75 ILE A O 1
ATOM 589 N N . PRO A 1 76 ? -6.087 9.602 10.617 1.00 97.12 76 PRO A N 1
ATOM 590 C CA . PRO A 1 76 ? -5.677 9.470 12.021 1.00 97.12 76 PRO A CA 1
ATOM 591 C C . PRO A 1 76 ? -6.376 8.357 12.809 1.00 97.12 76 PRO A C 1
ATOM 593 O O . PRO A 1 76 ? -5.787 7.819 13.747 1.00 97.12 76 PRO A O 1
ATOM 596 N N . GLY A 1 77 ? -7.594 7.975 12.407 1.00 97.50 77 GLY A N 1
ATOM 597 C CA . GLY A 1 77 ? -8.346 6.860 12.993 1.00 97.50 77 GLY A CA 1
ATOM 598 C C . GLY A 1 77 ? -7.727 5.475 12.769 1.00 97.50 77 GLY A C 1
ATOM 599 O O . GLY A 1 77 ? -8.157 4.519 13.403 1.00 97.50 77 GLY A O 1
ATOM 600 N N . LEU A 1 78 ? -6.715 5.348 11.903 1.00 97.81 78 LEU A N 1
ATOM 601 C CA . LEU A 1 78 ? -5.946 4.110 11.738 1.00 97.81 78 LEU A CA 1
ATOM 602 C C .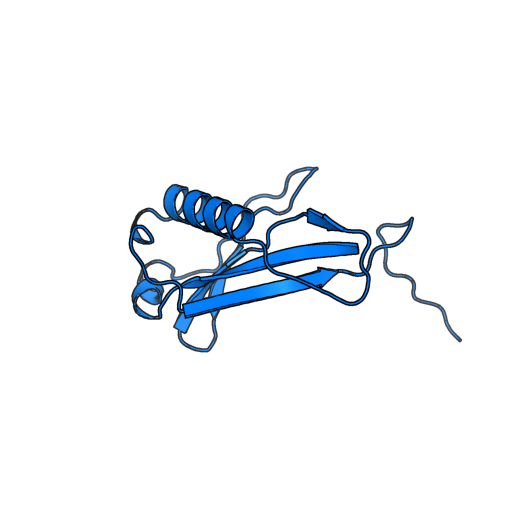 LEU A 1 78 ? -4.927 3.878 12.860 1.00 97.81 78 LEU A C 1
ATOM 604 O O . LEU A 1 78 ? -4.351 2.795 12.947 1.00 97.81 78 LEU A O 1
ATOM 608 N N . ARG A 1 79 ? -4.676 4.871 13.723 1.00 98.06 79 ARG A N 1
ATOM 609 C CA . ARG A 1 79 ? -3.731 4.721 14.834 1.00 98.06 79 ARG A CA 1
ATOM 610 C C . ARG A 1 79 ? -4.184 3.595 15.765 1.00 98.06 79 ARG A C 1
ATOM 612 O O . ARG A 1 79 ? -5.285 3.639 16.299 1.00 98.06 79 ARG A O 1
ATOM 619 N N . GLY A 1 80 ? -3.310 2.609 15.970 1.00 96.56 80 GLY A N 1
ATOM 620 C CA . GLY A 1 80 ? -3.593 1.437 16.805 1.00 96.56 80 GLY A CA 1
ATOM 621 C C . GLY A 1 80 ? -4.519 0.401 16.157 1.00 96.56 80 GLY A C 1
ATOM 622 O O . GLY A 1 80 ? -4.828 -0.605 16.789 1.00 96.56 80 GLY A O 1
ATOM 623 N N . MET A 1 81 ? -4.948 0.614 14.910 1.00 98.12 81 MET A N 1
ATOM 624 C CA . MET A 1 81 ? -5.763 -0.353 14.185 1.00 98.12 81 MET A CA 1
ATOM 625 C C . MET A 1 81 ? -4.916 -1.583 13.817 1.00 98.12 81 MET A C 1
ATOM 627 O O . MET A 1 81 ? -3.841 -1.411 13.233 1.00 98.12 81 MET A O 1
ATOM 631 N N . PRO A 1 82 ? -5.372 -2.816 14.102 1.00 98.06 82 PRO A N 1
ATOM 632 C CA . PRO A 1 82 ? -4.615 -4.012 13.757 1.00 98.06 82 PRO A CA 1
ATOM 633 C C . PRO A 1 82 ? -4.402 -4.149 12.247 1.00 98.06 82 PRO A C 1
ATOM 635 O O . PRO A 1 82 ? -5.305 -3.886 11.450 1.00 98.06 82 PRO A O 1
ATOM 638 N N . VAL A 1 83 ? -3.215 -4.613 11.861 1.00 98.25 83 VAL A N 1
ATOM 639 C CA . VAL A 1 83 ? -2.908 -5.045 10.494 1.00 98.25 83 VAL A CA 1
ATOM 640 C C . VAL A 1 83 ? -3.113 -6.551 10.416 1.00 98.25 83 VAL A C 1
ATOM 642 O O . VAL A 1 83 ? -2.451 -7.307 11.120 1.00 98.25 83 VAL A O 1
ATOM 645 N N . THR A 1 84 ? -4.034 -6.994 9.564 1.00 97.81 84 THR A N 1
ATOM 646 C CA . THR A 1 84 ? -4.407 -8.411 9.442 1.00 97.81 84 THR A CA 1
ATOM 647 C C . THR A 1 84 ? -3.636 -9.133 8.347 1.00 97.81 84 THR A C 1
ATOM 649 O O . THR A 1 84 ? -3.548 -10.356 8.366 1.00 97.81 84 THR A O 1
ATOM 652 N N . ALA A 1 85 ? -3.109 -8.398 7.365 1.00 98.12 85 ALA A N 1
ATOM 653 C CA . AL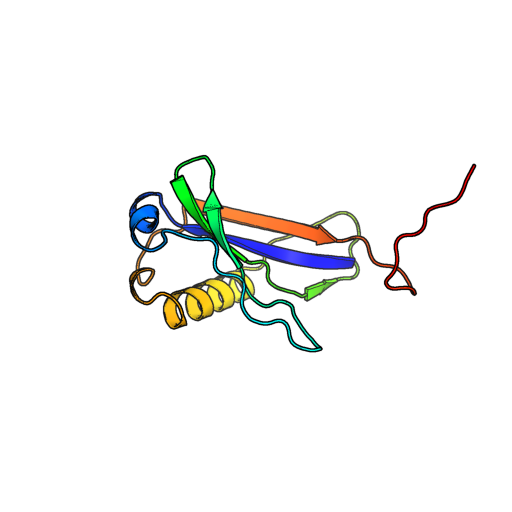A A 1 85 ? -2.288 -8.963 6.303 1.00 98.12 85 ALA A CA 1
ATOM 654 C C . ALA A 1 85 ? -1.367 -7.911 5.682 1.00 98.12 85 ALA A C 1
ATOM 656 O O . ALA A 1 85 ? -1.677 -6.717 5.645 1.00 98.12 85 ALA A O 1
ATOM 657 N N . THR A 1 86 ? -0.258 -8.383 5.126 1.00 98.56 86 THR A N 1
ATOM 658 C CA . THR A 1 86 ? 0.651 -7.601 4.289 1.00 98.56 86 THR A CA 1
ATOM 659 C C . THR A 1 86 ? 1.025 -8.426 3.070 1.00 98.56 86 THR A C 1
ATOM 661 O O . THR A 1 86 ? 1.042 -9.656 3.109 1.00 98.56 86 THR A O 1
ATOM 664 N N . TYR A 1 87 ? 1.272 -7.756 1.952 1.00 98.31 87 TYR A N 1
ATOM 665 C CA . TYR A 1 87 ? 1.732 -8.415 0.735 1.00 98.31 87 TYR A CA 1
ATOM 666 C C . TYR A 1 87 ? 2.502 -7.431 -0.134 1.00 98.31 87 TYR A C 1
ATOM 668 O O . TYR A 1 87 ? 2.407 -6.217 0.044 1.00 98.31 87 TYR A O 1
ATOM 676 N N . ALA A 1 88 ? 3.258 -7.950 -1.094 1.00 97.94 88 ALA A N 1
ATOM 677 C CA . ALA A 1 88 ? 3.910 -7.140 -2.106 1.00 97.94 88 ALA A CA 1
ATOM 678 C C . ALA A 1 88 ? 3.625 -7.694 -3.500 1.00 97.94 88 ALA A C 1
ATOM 680 O O . ALA A 1 88 ? 3.397 -8.887 -3.683 1.00 97.94 88 ALA A O 1
ATOM 681 N N . GLY A 1 89 ? 3.630 -6.805 -4.486 1.00 96.81 89 GLY A N 1
ATOM 682 C CA . GLY A 1 89 ? 3.527 -7.155 -5.895 1.00 96.81 89 GLY A CA 1
ATOM 683 C C . GLY A 1 89 ? 4.678 -6.556 -6.687 1.00 96.81 89 GLY A C 1
ATOM 684 O O . GLY A 1 89 ? 5.157 -5.462 -6.374 1.00 96.81 89 GLY A O 1
ATOM 685 N N . LEU A 1 90 ? 5.089 -7.258 -7.740 1.00 95.75 90 LEU A N 1
ATOM 686 C CA . LEU A 1 90 ? 6.061 -6.762 -8.705 1.00 95.75 90 LEU A CA 1
ATOM 687 C C . LEU A 1 90 ? 5.365 -6.245 -9.952 1.00 95.75 90 LEU A C 1
ATOM 689 O O . LEU A 1 90 ? 4.576 -6.949 -10.578 1.00 95.75 90 LEU A O 1
ATOM 693 N N . ARG A 1 91 ? 5.700 -5.015 -10.343 1.00 92.25 91 ARG A N 1
ATOM 694 C CA . ARG A 1 91 ? 5.363 -4.496 -11.666 1.00 92.25 91 ARG A CA 1
ATOM 695 C C . ARG A 1 91 ? 6.526 -4.777 -12.616 1.00 92.25 91 ARG A C 1
ATOM 697 O O . ARG A 1 91 ? 7.635 -4.287 -12.357 1.00 92.25 91 ARG A O 1
ATOM 704 N N . PRO A 1 92 ? 6.297 -5.527 -13.708 1.00 91.06 92 PRO A N 1
ATOM 705 C CA . PRO A 1 92 ? 7.261 -5.620 -14.792 1.00 91.06 92 PRO A CA 1
ATOM 706 C C . PRO A 1 92 ? 7.608 -4.220 -15.301 1.00 91.06 92 PRO A C 1
ATOM 708 O O . PRO A 1 92 ? 6.730 -3.369 -15.449 1.00 91.06 92 PRO A O 1
ATOM 711 N N . ALA A 1 93 ? 8.890 -3.985 -15.546 1.00 87.12 93 ALA A N 1
ATOM 712 C CA . ALA A 1 93 ? 9.407 -2.726 -16.059 1.00 87.12 93 ALA A CA 1
ATOM 713 C C . ALA A 1 93 ? 10.359 -3.010 -17.226 1.00 87.12 93 ALA A C 1
ATOM 715 O O . ALA A 1 93 ? 10.958 -4.085 -17.287 1.00 87.12 93 ALA A O 1
ATOM 716 N N . SER A 1 94 ? 10.477 -2.051 -18.141 1.00 87.19 94 SER A N 1
ATOM 717 C CA . SER A 1 94 ? 11.403 -2.087 -19.276 1.00 87.19 94 SER A CA 1
ATOM 718 C C . SER A 1 94 ? 12.098 -0.735 -19.424 1.00 87.19 94 SER A C 1
ATOM 720 O O . SER A 1 94 ? 11.773 0.210 -18.705 1.00 87.19 94 SER A O 1
ATOM 722 N N . GLU A 1 95 ? 13.009 -0.621 -20.388 1.00 88.38 95 GLU A N 1
ATOM 723 C CA . GLU A 1 95 ? 13.645 0.642 -20.770 1.00 88.38 95 GLU A CA 1
ATOM 724 C C . GLU A 1 95 ? 12.643 1.701 -21.267 1.00 88.38 95 GLU A C 1
ATOM 726 O O . GLU A 1 95 ? 12.958 2.890 -21.301 1.00 88.38 95 GLU A O 1
ATOM 731 N N . LYS A 1 96 ? 11.423 1.281 -21.631 1.00 87.62 96 LYS A N 1
ATOM 732 C CA . LYS A 1 96 ? 10.321 2.160 -22.037 1.00 87.62 96 LYS A CA 1
ATOM 733 C C . LYS A 1 96 ? 9.131 2.064 -21.081 1.00 87.62 96 LYS A C 1
ATOM 735 O O . LYS A 1 96 ? 8.912 1.033 -20.440 1.00 87.62 96 LYS A O 1
ATOM 740 N N . LYS A 1 97 ? 8.358 3.152 -20.981 1.00 84.44 97 LYS A N 1
ATOM 741 C CA . LYS A 1 97 ? 7.213 3.260 -20.055 1.00 84.44 97 LYS A CA 1
ATOM 742 C C . LYS A 1 97 ? 5.941 2.606 -20.605 1.00 84.44 97 LYS A C 1
ATOM 744 O O . LYS A 1 97 ? 5.078 2.221 -19.822 1.00 84.44 97 LYS A O 1
ATOM 749 N N . GLU A 1 98 ? 5.805 2.514 -21.924 1.00 89.38 98 GLU A N 1
ATOM 750 C CA . GLU A 1 98 ? 4.639 1.954 -22.604 1.00 89.38 98 GLU A CA 1
ATOM 751 C C . GLU A 1 98 ? 4.627 0.416 -22.651 1.00 89.38 98 GLU A C 1
ATOM 753 O O . GLU A 1 98 ? 5.660 -0.251 -22.545 1.00 89.38 98 GLU A O 1
ATOM 758 N N . TYR A 1 99 ? 3.435 -0.160 -22.845 1.00 91.25 99 TYR A N 1
ATOM 759 C CA . TYR A 1 99 ? 3.282 -1.601 -23.044 1.00 91.25 99 TYR A CA 1
ATOM 760 C C . TYR A 1 99 ? 4.031 -2.086 -24.294 1.00 91.25 99 TYR A C 1
ATOM 762 O O . TYR A 1 99 ? 4.063 -1.422 -25.329 1.00 91.25 99 TYR A O 1
ATOM 770 N N . ARG A 1 100 ? 4.607 -3.290 -24.213 1.00 89.81 100 ARG A N 1
ATOM 771 C CA . ARG A 1 100 ? 5.373 -3.922 -25.298 1.00 89.81 100 ARG A CA 1
ATOM 772 C C . ARG A 1 100 ? 4.500 -4.954 -26.012 1.00 89.81 100 ARG A C 1
ATOM 774 O O . ARG A 1 100 ? 4.650 -6.151 -25.798 1.00 89.81 100 ARG A O 1
ATOM 781 N N . ILE A 1 101 ? 3.569 -4.476 -26.831 1.00 91.94 101 ILE A N 1
ATOM 782 C CA . ILE A 1 101 ? 2.642 -5.318 -27.599 1.00 91.94 101 ILE A CA 1
ATOM 783 C C . ILE A 1 101 ? 3.173 -5.434 -29.028 1.00 91.94 101 ILE A C 1
ATOM 785 O O . ILE A 1 101 ? 3.476 -4.423 -29.659 1.00 91.94 101 ILE A O 1
ATOM 789 N N . ARG A 1 102 ? 3.325 -6.661 -29.529 1.00 90.25 102 ARG A N 1
ATOM 790 C CA . ARG A 1 102 ? 3.732 -6.949 -30.910 1.00 90.25 102 ARG A CA 1
ATOM 791 C C . ARG A 1 102 ? 2.858 -8.080 -31.433 1.00 90.25 102 ARG A C 1
ATOM 793 O O . ARG A 1 102 ? 2.503 -8.966 -30.660 1.00 90.25 102 ARG A O 1
ATOM 800 N N . GLN A 1 103 ? 2.515 -8.036 -32.714 1.00 89.19 103 GLN A N 1
ATOM 801 C CA . GLN A 1 103 ? 1.908 -9.183 -33.376 1.00 89.19 103 GLN A CA 1
ATOM 802 C C . GLN A 1 103 ? 3.009 -10.225 -33.586 1.00 89.19 103 GLN A C 1
ATOM 804 O O . GLN A 1 103 ? 4.088 -9.879 -34.073 1.00 89.19 103 GLN A O 1
ATOM 809 N N . VAL A 1 104 ? 2.756 -11.444 -33.117 1.00 75.38 104 VAL A N 1
ATOM 810 C CA . VAL A 1 104 ? 3.675 -12.585 -33.207 1.00 75.38 104 VAL A CA 1
ATOM 811 C C . VAL A 1 104 ? 3.177 -13.523 -34.289 1.00 75.38 104 VAL A C 1
ATOM 813 O O . VAL A 1 104 ? 1.936 -13.676 -34.372 1.00 75.38 104 VAL A O 1
#

Secondary structure (DSSP, 8-state):
-EEEEEEEE-GGGGGG-SS-B-PPP-SS----EEEE-TTSPEEEE---EE-S-SS-----HHHHHHHHHHHHHHSGGGTTPPEEEEEEEEEP--SSSS------

Radius of gyration: 15.22 Å; chains: 1; bounding box: 33×27×50 Å

pLDDT: mean 93.52, std 6.46, range [66.25, 98.62]

Organism: Pseudomonas aeruginosa (NCBI:txid287)